Protein AF-A0A7S1J3H2-F1 (afdb_monomer)

Radius of gyration: 15.24 Å; Cα contacts (8 Å, |Δi|>4): 206; chains: 1; bounding box: 42×26×38 Å

Nearest PDB structures (foldseek):
  1tq5-assembly1_A  TM=9.315E-01  e=1.673E-03  Escherichia coli
  7te5-assembly1_A  TM=8.657E-01  e=9.675E-04  Yersinia pestis CO92
  2p17-assembly1_A  TM=8.648E-01  e=1.972E-03  Geobacillus kaustophilus HTA426
  6d0g-assembly1_A  TM=7.227E-01  e=4.738E-03  Acinetobacter baumannii
  2i45-assembly4_H  TM=7.580E-01  e=4.239E-02  Neisseria meningitidis

Solvent-accessible surface area (backbone atoms only — not comparable to full-atom values): 6317 Å² total; per-residue (Å²): 115,65,80,78,89,60,54,76,76,75,34,58,93,58,89,79,74,69,70,48,76,50,74,78,63,96,78,53,85,56,52,72,57,44,62,74,76,43,81,64,64,40,70,79,46,78,46,60,77,50,66,50,76,48,48,27,68,32,28,19,32,28,41,38,39,77,86,70,54,72,49,76,39,23,59,75,36,72,48,78,44,79,26,50,96,53,39,45,32,28,46,28,62,19,41,21,89,88,61,52,63,85,63,48,35,27,59

Structure (mmCIF, N/CA/C/O backbone):
data_AF-A0A7S1J3H2-F1
#
_entry.id   AF-A0A7S1J3H2-F1
#
loop_
_atom_site.group_PDB
_atom_site.id
_atom_site.type_symbol
_atom_site.label_atom_id
_atom_site.label_alt_id
_atom_site.label_comp_id
_atom_site.label_asym_id
_atom_site.label_entity_id
_atom_site.label_seq_id
_atom_site.pdbx_PDB_ins_code
_atom_site.Cartn_x
_atom_site.Cartn_y
_atom_site.Cartn_z
_atom_site.occupancy
_atom_site.B_iso_or_equiv
_atom_site.auth_seq_id
_atom_site.auth_comp_id
_atom_site.auth_asym_id
_atom_site.auth_atom_id
_atom_site.pdbx_PDB_model_num
ATOM 1 N N . VAL A 1 1 ? -8.151 9.127 -9.330 1.00 48.16 1 VAL A N 1
ATOM 2 C CA . VAL A 1 1 ? -9.232 8.432 -8.596 1.00 48.16 1 VAL A CA 1
ATOM 3 C C . VAL A 1 1 ? -10.449 8.416 -9.499 1.00 48.16 1 VAL A C 1
ATOM 5 O O . VAL A 1 1 ? -10.916 9.489 -9.860 1.00 48.16 1 VAL A O 1
ATOM 8 N N . ALA A 1 2 ? -10.877 7.242 -9.965 1.00 51.06 2 ALA A N 1
ATOM 9 C CA . ALA A 1 2 ? -12.158 7.123 -10.658 1.00 51.06 2 ALA A CA 1
ATOM 10 C C . ALA A 1 2 ? -13.277 7.234 -9.607 1.00 51.06 2 ALA A C 1
ATOM 12 O O . ALA A 1 2 ? -13.111 6.673 -8.522 1.00 51.06 2 ALA A O 1
ATOM 13 N N . PRO A 1 3 ? -14.368 7.973 -9.865 1.00 59.81 3 PRO A N 1
ATOM 14 C CA . PRO A 1 3 ? -15.479 8.031 -8.927 1.00 59.81 3 PRO A CA 1
ATOM 15 C C . PRO A 1 3 ? -16.083 6.633 -8.764 1.00 59.81 3 PRO A C 1
ATOM 17 O O . PRO A 1 3 ? -16.286 5.917 -9.746 1.00 59.81 3 PRO A O 1
ATOM 20 N N . MET A 1 4 ? -16.356 6.245 -7.519 1.00 65.81 4 MET A N 1
ATOM 21 C CA . MET A 1 4 ? -17.183 5.077 -7.246 1.00 65.81 4 MET A CA 1
ATOM 22 C C . MET A 1 4 ? -18.592 5.395 -7.757 1.00 65.81 4 MET A C 1
ATOM 24 O O . MET A 1 4 ? -19.184 6.389 -7.346 1.00 65.81 4 MET A O 1
ATOM 28 N N . MET A 1 5 ? -19.082 4.601 -8.710 1.00 78.56 5 MET A N 1
ATOM 29 C CA . MET A 1 5 ? -20.394 4.810 -9.344 1.00 78.56 5 MET A CA 1
ATOM 30 C C . MET A 1 5 ? -21.541 4.149 -8.561 1.00 78.56 5 MET A C 1
ATOM 32 O O . MET A 1 5 ? -22.692 4.295 -8.955 1.00 78.56 5 MET A O 1
ATOM 36 N N . LEU A 1 6 ? -21.211 3.415 -7.495 1.00 81.25 6 LEU A N 1
ATOM 37 C CA . LEU A 1 6 ? -22.148 2.773 -6.574 1.00 81.25 6 LEU A CA 1
ATOM 38 C C . LEU A 1 6 ? -22.484 3.727 -5.429 1.00 81.25 6 LEU A C 1
ATOM 40 O O . LEU A 1 6 ? -21.621 4.503 -4.999 1.00 81.25 6 LEU A O 1
ATOM 44 N N . ASP A 1 7 ? -23.711 3.651 -4.919 1.00 87.31 7 ASP A N 1
ATOM 45 C CA . ASP A 1 7 ? -24.046 4.324 -3.666 1.00 87.31 7 ASP A CA 1
ATOM 46 C C . ASP A 1 7 ? -23.482 3.575 -2.439 1.00 87.31 7 ASP A C 1
ATOM 48 O O . ASP A 1 7 ? -22.926 2.483 -2.545 1.00 87.31 7 ASP A O 1
ATOM 52 N N . ALA A 1 8 ? -23.587 4.177 -1.250 1.00 84.12 8 ALA A N 1
ATOM 53 C CA . ALA A 1 8 ? -22.998 3.615 -0.034 1.00 84.12 8 ALA A CA 1
ATOM 54 C C . ALA A 1 8 ? -23.640 2.292 0.426 1.00 84.12 8 ALA A C 1
ATOM 56 O O . ALA A 1 8 ? -22.980 1.520 1.114 1.00 84.12 8 ALA A O 1
ATOM 57 N N . GLN A 1 9 ? -24.910 2.039 0.094 1.00 89.56 9 GLN A N 1
ATOM 58 C CA . GLN A 1 9 ? -25.594 0.790 0.443 1.00 89.56 9 GLN A CA 1
ATOM 59 C C . GLN A 1 9 ? -25.264 -0.308 -0.567 1.00 89.56 9 GLN A C 1
ATOM 61 O O . GLN A 1 9 ? -25.085 -1.457 -0.180 1.00 89.56 9 GLN A O 1
ATOM 66 N N . GLU A 1 10 ? -25.143 0.048 -1.845 1.00 92.19 10 GLU A N 1
ATOM 67 C CA . GLU A 1 10 ? -24.718 -0.862 -2.909 1.00 92.19 10 GLU A CA 1
ATOM 68 C C . GLU A 1 10 ? -23.244 -1.252 -2.786 1.00 92.19 10 GLU A C 1
ATOM 70 O O . GLU A 1 10 ? -22.863 -2.370 -3.135 1.00 92.19 10 GLU A O 1
ATOM 75 N N . ALA A 1 11 ? -22.410 -0.325 -2.314 1.00 90.06 11 ALA A N 1
ATOM 76 C CA . ALA A 1 11 ? -20.990 -0.556 -2.129 1.00 90.06 11 ALA A CA 1
ATOM 77 C C . ALA A 1 11 ? -20.674 -1.328 -0.844 1.00 90.06 11 ALA A C 1
ATOM 79 O O . ALA A 1 11 ? -19.583 -1.878 -0.776 1.00 90.06 11 ALA A O 1
ATOM 80 N N . ASP A 1 12 ? -21.576 -1.405 0.146 1.00 93.19 12 ASP A N 1
ATOM 81 C CA . ASP A 1 12 ? -21.334 -2.113 1.412 1.00 93.19 12 ASP A CA 1
ATOM 82 C C . ASP A 1 12 ? -20.882 -3.567 1.155 1.00 93.19 12 ASP A C 1
ATOM 84 O O . ASP A 1 12 ? -21.550 -4.300 0.417 1.00 93.19 12 ASP A O 1
ATOM 88 N N . PRO A 1 13 ? -19.738 -4.015 1.716 1.00 94.00 13 PRO A N 1
ATOM 89 C CA . PRO A 1 13 ? -18.912 -3.391 2.766 1.00 94.00 13 PRO A CA 1
ATOM 90 C C . PRO A 1 13 ? -17.731 -2.518 2.284 1.00 94.00 13 PRO A C 1
ATOM 92 O O . PRO A 1 13 ? -16.883 -2.108 3.081 1.00 94.00 13 PRO A O 1
ATOM 95 N N . PHE A 1 14 ? -17.610 -2.253 0.987 1.00 93.06 14 PHE A N 1
ATOM 96 C CA . PHE A 1 14 ? -16.525 -1.484 0.381 1.00 93.06 14 PHE A CA 1
ATOM 97 C C . PHE A 1 14 ? -16.716 0.028 0.556 1.00 93.06 14 PHE A C 1
ATOM 99 O O . PHE A 1 14 ? -17.714 0.613 0.148 1.00 93.06 14 PHE A O 1
ATOM 106 N N . VAL A 1 15 ? -15.700 0.687 1.117 1.00 91.25 15 VAL A N 1
ATOM 107 C CA . VAL A 1 15 ? -15.734 2.135 1.405 1.00 91.25 15 VAL A CA 1
ATOM 108 C C . VAL A 1 15 ? -14.976 2.982 0.384 1.00 91.25 15 VAL A C 1
ATOM 110 O O . VAL A 1 15 ? -15.263 4.165 0.215 1.00 91.25 15 VAL A O 1
ATOM 113 N N . LEU A 1 16 ? -13.976 2.401 -0.280 1.00 90.75 16 LEU A N 1
ATOM 114 C CA . LEU A 1 16 ? -13.110 3.098 -1.222 1.00 90.75 16 LEU A CA 1
ATOM 115 C C . LEU A 1 16 ? -12.504 2.098 -2.205 1.00 90.75 16 LEU A C 1
ATOM 117 O O . LEU A 1 16 ? -11.994 1.057 -1.800 1.00 90.75 16 LEU A O 1
ATOM 121 N N . LEU A 1 17 ? -12.503 2.461 -3.487 1.00 91.19 17 LEU A 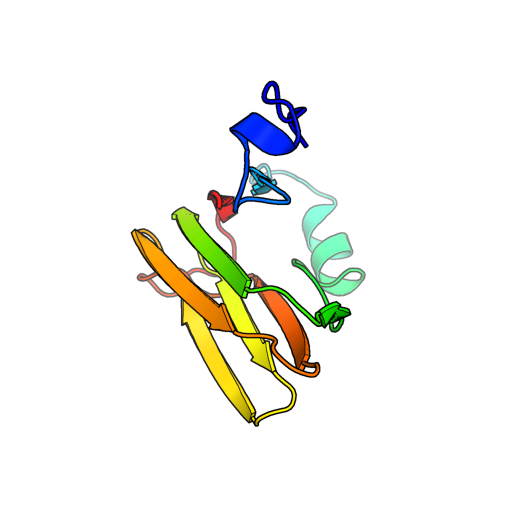N 1
ATOM 122 C CA . LEU A 1 17 ? -11.739 1.780 -4.523 1.00 91.19 17 LEU A CA 1
ATOM 123 C C . LEU A 1 17 ? -10.861 2.808 -5.229 1.00 91.19 17 LEU A C 1
ATOM 125 O O . LEU A 1 17 ? -11.348 3.818 -5.741 1.00 91.19 17 LEU A O 1
ATOM 129 N N . VAL A 1 18 ? -9.560 2.546 -5.258 1.00 91.06 18 VAL A N 1
ATOM 130 C CA . VAL A 1 18 ? -8.593 3.371 -5.977 1.00 91.06 18 VAL A CA 1
ATOM 131 C C . VAL A 1 18 ? -7.880 2.481 -6.971 1.00 91.06 18 VAL A C 1
ATOM 133 O O . VAL A 1 18 ? -7.349 1.446 -6.601 1.00 91.06 18 VAL A O 1
ATOM 136 N N . HIS A 1 19 ? -7.861 2.915 -8.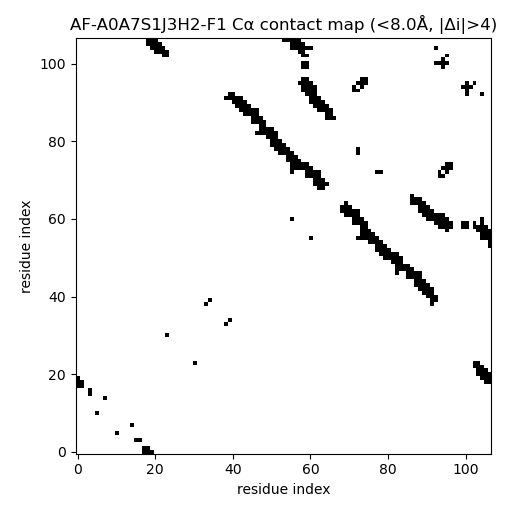227 1.00 90.56 19 HIS A N 1
ATOM 137 C CA . HIS A 1 19 ? -6.936 2.392 -9.215 1.00 90.56 19 HIS A CA 1
ATOM 138 C C . HIS A 1 19 ? -5.761 3.357 -9.330 1.00 90.56 19 HIS A C 1
ATOM 140 O O . HIS A 1 19 ? -5.970 4.545 -9.624 1.00 90.56 19 HIS A O 1
ATOM 146 N N . HIS A 1 20 ? -4.548 2.867 -9.098 1.00 89.19 20 HIS A N 1
ATOM 147 C CA . HIS A 1 20 ? -3.339 3.669 -9.179 1.00 89.19 20 HIS A CA 1
ATOM 148 C C . HIS A 1 20 ? -2.412 3.108 -10.251 1.00 89.19 20 HIS A C 1
ATOM 150 O O . HIS A 1 20 ? -2.036 1.941 -10.243 1.00 89.19 20 HIS A O 1
ATOM 156 N N . ARG A 1 21 ? -2.000 3.974 -11.174 1.00 89.38 21 ARG A N 1
ATOM 157 C CA . ARG A 1 21 ? -0.972 3.668 -12.162 1.00 89.38 21 ARG A CA 1
ATOM 158 C C . ARG A 1 21 ? 0.044 4.788 -12.146 1.00 89.38 21 ARG A C 1
ATOM 160 O O . ARG A 1 21 ? -0.285 5.917 -12.507 1.00 89.38 21 ARG A O 1
ATOM 167 N N . HIS A 1 22 ? 1.267 4.454 -11.778 1.00 85.19 22 HIS A N 1
ATOM 168 C CA . HIS A 1 22 ? 2.399 5.337 -11.931 1.00 85.19 22 HIS A CA 1
ATOM 169 C C . HIS A 1 22 ? 3.319 4.805 -13.018 1.00 85.19 22 HIS A C 1
ATOM 171 O O . HIS A 1 22 ? 3.740 3.650 -13.003 1.00 85.19 22 HIS A O 1
ATOM 177 N N . ARG A 1 23 ? 3.596 5.665 -13.991 1.00 81.56 23 ARG A N 1
ATOM 178 C CA . ARG A 1 23 ? 4.442 5.373 -15.139 1.00 81.56 23 ARG A CA 1
ATOM 179 C C . ARG A 1 23 ? 5.343 6.566 -15.368 1.00 81.56 23 ARG A C 1
ATOM 181 O O . ARG A 1 23 ? 4.858 7.691 -15.429 1.00 81.56 23 ARG A O 1
ATOM 188 N N . PHE A 1 24 ? 6.620 6.285 -15.551 1.00 72.19 24 PHE A N 1
ATOM 189 C CA . PHE A 1 24 ? 7.578 7.264 -16.023 1.00 72.19 24 PHE A CA 1
ATOM 190 C C . PHE A 1 24 ? 7.975 6.943 -17.455 1.00 72.19 24 PHE A C 1
ATOM 192 O O . PHE A 1 24 ? 8.146 5.777 -17.821 1.00 72.19 24 PHE A O 1
ATOM 199 N N . ASP A 1 25 ? 8.182 7.982 -18.253 1.00 77.06 25 ASP A N 1
ATOM 200 C CA . ASP A 1 25 ? 8.843 7.817 -19.536 1.00 77.06 25 ASP A CA 1
ATOM 201 C C . ASP A 1 25 ? 10.344 7.631 -19.310 1.00 77.06 25 ASP A C 1
ATOM 203 O O . ASP A 1 25 ? 10.961 8.289 -18.473 1.00 77.06 25 ASP A O 1
ATOM 207 N N . PHE A 1 26 ? 10.956 6.724 -20.068 1.00 72.88 26 PHE A N 1
ATOM 208 C CA . PHE A 1 26 ? 12.373 6.394 -19.896 1.00 72.88 26 PHE A CA 1
ATOM 209 C C . PHE A 1 26 ? 13.322 7.569 -20.195 1.00 72.88 26 PHE A C 1
ATOM 211 O O . PHE A 1 26 ? 14.477 7.541 -19.781 1.00 72.88 26 PHE A O 1
ATOM 218 N N . TRP A 1 27 ? 12.827 8.594 -20.898 1.00 79.62 27 TRP A N 1
ATOM 219 C CA . TRP A 1 27 ? 13.543 9.832 -21.205 1.00 79.62 27 TRP A CA 1
ATOM 220 C C . TRP A 1 27 ? 13.203 10.994 -20.272 1.00 79.62 27 TRP A C 1
ATOM 222 O O . TRP A 1 27 ? 13.671 12.097 -20.540 1.00 79.62 27 TRP A O 1
ATOM 232 N N . ASP A 1 28 ? 12.394 10.800 -19.226 1.00 84.38 28 ASP A N 1
ATOM 233 C CA . ASP A 1 28 ? 12.030 11.888 -18.315 1.00 84.38 28 ASP A CA 1
ATOM 234 C C . ASP A 1 28 ? 13.299 12.472 -17.655 1.00 84.38 28 ASP A C 1
ATOM 236 O O . ASP A 1 28 ? 13.899 11.828 -16.785 1.00 84.38 28 ASP A O 1
ATOM 240 N N . PRO A 1 29 ? 13.732 13.689 -18.050 1.00 85.19 29 PRO A N 1
ATOM 241 C CA . PRO A 1 29 ? 15.007 14.238 -17.606 1.00 85.19 29 PRO A CA 1
ATOM 242 C C . PRO A 1 29 ? 14.947 14.733 -16.156 1.00 85.19 29 PRO A C 1
ATOM 244 O O . PRO A 1 29 ? 15.982 15.038 -15.564 1.00 85.19 29 PRO A O 1
ATOM 247 N N . ILE A 1 30 ? 13.747 14.829 -15.579 1.00 84.12 30 ILE A N 1
ATOM 248 C CA . ILE A 1 30 ? 13.499 15.364 -14.242 1.00 84.12 30 ILE A CA 1
ATOM 249 C C . ILE A 1 30 ? 13.299 14.228 -13.224 1.00 84.12 30 ILE A C 1
ATOM 251 O O . ILE A 1 30 ? 13.539 14.421 -12.028 1.00 84.12 30 ILE A O 1
ATOM 255 N N . ARG A 1 31 ? 12.965 13.013 -13.677 1.00 79.94 31 ARG A N 1
ATOM 256 C CA . ARG A 1 31 ? 12.799 11.826 -12.822 1.00 79.94 31 ARG A CA 1
ATOM 257 C C . ARG A 1 31 ? 13.959 11.583 -11.842 1.00 79.94 31 ARG A C 1
ATOM 259 O O . ARG A 1 31 ? 13.667 11.363 -10.666 1.00 79.94 31 ARG A O 1
ATOM 266 N N . PRO A 1 32 ? 15.254 11.664 -12.224 1.00 82.50 32 PRO A N 1
ATOM 267 C CA . PRO A 1 32 ? 16.346 11.443 -11.270 1.00 82.50 32 PRO A CA 1
ATOM 268 C C . PRO A 1 32 ? 16.337 12.439 -10.105 1.00 82.50 32 PRO A C 1
ATOM 270 O O . PRO A 1 32 ? 16.685 12.082 -8.984 1.00 82.50 32 PRO A O 1
ATOM 273 N N . ILE A 1 33 ? 15.910 13.679 -10.358 1.00 84.56 33 ILE A N 1
ATOM 274 C CA . ILE A 1 33 ? 15.805 14.727 -9.339 1.00 84.56 33 ILE A CA 1
ATOM 275 C C . ILE A 1 33 ? 14.645 14.409 -8.390 1.00 84.56 33 ILE A C 1
ATOM 277 O O . ILE A 1 33 ? 14.813 14.450 -7.171 1.00 84.56 33 ILE A O 1
ATOM 281 N N . PHE A 1 34 ? 13.482 14.046 -8.936 1.00 79.62 34 PHE A N 1
ATOM 282 C CA . PHE A 1 34 ? 12.308 13.701 -8.133 1.00 79.62 34 PHE A CA 1
ATOM 283 C C . PHE A 1 34 ? 12.542 12.465 -7.275 1.00 79.62 34 PHE A C 1
ATOM 285 O O . PHE A 1 34 ? 12.202 12.500 -6.100 1.00 79.62 34 PHE A O 1
ATOM 292 N N . ARG A 1 35 ? 13.212 11.435 -7.801 1.00 76.75 35 ARG A N 1
ATOM 293 C CA . ARG A 1 35 ? 13.544 10.218 -7.048 1.00 76.75 35 ARG A CA 1
ATOM 294 C C . ARG A 1 35 ? 14.371 10.497 -5.787 1.00 76.75 35 ARG A C 1
ATOM 296 O O . ARG A 1 35 ? 14.268 9.770 -4.804 1.00 76.75 35 ARG A O 1
ATOM 303 N N . VAL A 1 36 ? 15.206 11.537 -5.814 1.00 78.00 36 VAL A N 1
ATOM 304 C CA . VAL A 1 36 ? 16.030 11.940 -4.664 1.00 78.00 36 VAL A CA 1
ATOM 305 C C . VAL A 1 36 ? 15.253 12.835 -3.698 1.00 78.00 36 VAL A C 1
ATOM 307 O O . VAL A 1 36 ? 15.437 12.732 -2.487 1.00 78.00 36 VAL A O 1
ATOM 310 N N . LEU A 1 37 ? 14.403 13.725 -4.214 1.00 84.00 37 LEU A N 1
ATOM 311 C CA . LEU A 1 37 ? 13.718 14.742 -3.408 1.00 84.00 37 LEU A CA 1
ATOM 312 C C . LEU A 1 37 ? 12.378 14.278 -2.829 1.00 84.00 37 LEU A C 1
ATOM 314 O O . LEU A 1 37 ? 11.961 14.776 -1.784 1.00 84.00 37 LEU A O 1
ATOM 318 N N . LEU A 1 38 ? 11.688 13.367 -3.510 1.00 81.69 38 LEU A N 1
ATOM 319 C CA . LEU A 1 38 ? 10.339 12.924 -3.186 1.00 81.69 38 LEU A CA 1
ATOM 320 C C . LEU A 1 38 ? 10.304 11.389 -3.163 1.00 81.69 38 LEU A C 1
ATOM 322 O O . LEU A 1 38 ? 10.547 10.758 -4.191 1.00 81.69 38 LEU A O 1
ATOM 326 N N . PRO A 1 39 ? 10.008 10.770 -2.006 1.00 79.12 39 PRO A N 1
ATOM 327 C CA . PRO A 1 39 ? 9.910 9.321 -1.909 1.00 79.12 39 PRO A CA 1
ATOM 328 C C . PRO A 1 39 ? 8.818 8.783 -2.842 1.00 79.12 39 PRO A C 1
ATOM 330 O O . PRO A 1 39 ? 7.677 9.242 -2.795 1.00 79.12 39 PRO A O 1
ATOM 333 N N . GLU A 1 40 ? 9.150 7.787 -3.660 1.00 85.25 40 GLU A N 1
ATOM 334 C CA . GLU A 1 40 ? 8.194 7.149 -4.568 1.00 85.25 40 GLU A CA 1
ATOM 335 C C . GLU A 1 40 ? 7.298 6.163 -3.798 1.00 85.25 40 GLU A C 1
ATOM 337 O O . GLU A 1 40 ? 7.755 5.140 -3.281 1.00 85.25 40 GLU A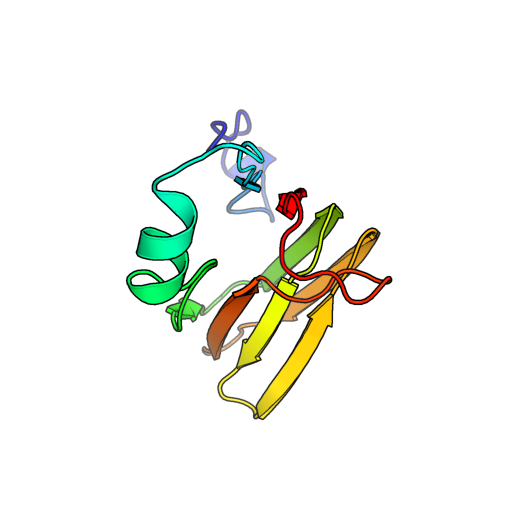 O 1
ATOM 342 N N . GLY A 1 41 ? 6.008 6.496 -3.694 1.00 89.75 41 GLY A N 1
ATOM 343 C CA . GLY A 1 41 ? 4.990 5.691 -3.018 1.00 89.75 41 GLY A CA 1
ATOM 344 C C . GLY A 1 41 ? 4.160 6.491 -2.024 1.00 89.75 41 GLY A C 1
ATOM 345 O O . GLY A 1 41 ? 3.905 7.678 -2.219 1.00 89.75 41 GLY A O 1
ATOM 346 N N . PHE A 1 42 ? 3.728 5.817 -0.964 1.00 93.12 42 PHE A N 1
ATOM 347 C CA . PHE A 1 42 ? 2.896 6.350 0.107 1.00 93.12 42 PHE A CA 1
ATOM 348 C C . PHE A 1 42 ? 3.688 6.273 1.414 1.00 93.12 42 PHE A C 1
ATOM 350 O O . PHE A 1 42 ? 3.674 5.223 2.065 1.00 93.12 42 PHE A O 1
ATOM 357 N N . PRO A 1 43 ? 4.389 7.361 1.797 1.00 94.50 43 PRO A N 1
ATOM 358 C CA . PRO A 1 43 ? 5.122 7.438 3.058 1.00 94.50 43 PRO A CA 1
ATOM 359 C C . PRO A 1 43 ? 4.226 7.164 4.270 1.00 94.50 43 PRO A C 1
ATOM 361 O O . PRO A 1 43 ? 3.002 7.115 4.149 1.00 94.50 43 PRO A O 1
ATOM 364 N N . ALA A 1 44 ? 4.837 7.021 5.446 1.00 96.75 44 ALA A N 1
ATOM 365 C CA . ALA A 1 44 ? 4.148 6.659 6.685 1.00 96.75 44 ALA A CA 1
ATOM 366 C C . ALA A 1 44 ? 2.826 7.429 6.913 1.00 96.75 44 ALA A C 1
ATOM 368 O O . ALA A 1 44 ? 2.824 8.652 7.063 1.00 96.75 44 ALA A O 1
ATOM 369 N N . HIS A 1 45 ? 1.707 6.703 6.974 1.00 97.81 45 HIS A N 1
ATOM 370 C CA . HIS A 1 45 ? 0.359 7.230 7.190 1.00 97.81 45 HIS A CA 1
ATOM 371 C C . HIS A 1 45 ? -0.505 6.258 8.020 1.00 97.81 45 HIS A C 1
ATOM 373 O O . HIS A 1 45 ? -0.222 5.059 8.062 1.00 97.81 45 HIS A O 1
ATOM 379 N N . PRO A 1 46 ? -1.525 6.751 8.750 1.00 98.00 46 PRO A N 1
ATOM 380 C CA . PRO A 1 46 ? -2.335 5.909 9.623 1.00 98.00 46 PRO A CA 1
ATOM 381 C C . PRO A 1 46 ? -3.594 5.352 8.940 1.00 98.00 46 PRO A C 1
ATOM 383 O O . PRO A 1 46 ? -4.255 6.039 8.159 1.00 98.00 46 PRO A O 1
ATOM 386 N N . HIS A 1 47 ? -4.009 4.156 9.356 1.00 98.06 47 HIS A N 1
ATOM 387 C CA . HIS A 1 47 ? -5.345 3.599 9.112 1.00 98.06 47 HIS A CA 1
ATOM 388 C C . HIS A 1 47 ? -5.962 3.067 10.409 1.00 98.06 47 HIS A C 1
ATOM 390 O O . HIS A 1 47 ? -5.248 2.673 11.331 1.00 98.06 47 HIS A O 1
ATOM 396 N N . ARG A 1 48 ? -7.298 3.065 10.498 1.00 98.06 48 ARG A N 1
ATOM 397 C CA . ARG A 1 48 ? -8.077 2.562 11.644 1.00 98.06 48 ARG A CA 1
ATOM 398 C C . ARG A 1 48 ? -9.503 2.245 11.194 1.00 98.06 48 ARG A C 1
ATOM 400 O O . ARG A 1 48 ? -10.104 3.047 10.491 1.00 98.06 48 ARG A O 1
ATOM 407 N N . GLY A 1 49 ? -10.066 1.145 11.692 1.00 97.81 49 GLY A N 1
ATOM 408 C CA . GLY A 1 49 ? -11.495 0.835 11.563 1.00 97.81 49 GLY A CA 1
ATOM 409 C C . GLY A 1 49 ? -11.917 0.159 10.257 1.00 97.81 49 GLY A C 1
ATOM 410 O O . GLY A 1 49 ? -13.100 -0.106 10.095 1.00 97.81 49 GLY A O 1
ATOM 411 N N . PHE A 1 50 ? -10.979 -0.141 9.360 1.00 97.00 50 PHE A N 1
ATOM 412 C CA . PHE A 1 50 ? -11.228 -0.866 8.114 1.00 97.00 50 PHE A CA 1
ATOM 413 C C . PHE A 1 50 ? -10.017 -1.726 7.732 1.00 97.00 50 PHE A C 1
ATOM 415 O O . PHE A 1 50 ? -9.001 -1.749 8.437 1.00 97.00 50 PHE A O 1
ATOM 422 N N . GLU A 1 51 ? -10.144 -2.439 6.619 1.00 98.25 51 GLU A N 1
ATOM 423 C CA . GLU A 1 51 ? -9.091 -3.259 6.029 1.00 98.25 51 GLU A CA 1
ATOM 424 C C . GLU A 1 51 ? -8.715 -2.712 4.654 1.00 98.25 51 GLU A C 1
ATOM 426 O O . GLU A 1 51 ? -9.568 -2.192 3.933 1.00 98.25 51 GLU A O 1
ATOM 431 N N . THR A 1 52 ? -7.441 -2.822 4.289 1.00 97.06 52 THR A N 1
ATOM 432 C CA . THR A 1 52 ? -6.968 -2.486 2.944 1.00 97.06 52 THR A CA 1
ATOM 433 C C . THR A 1 52 ? -6.645 -3.762 2.189 1.00 97.06 52 THR A C 1
ATOM 435 O O . THR A 1 52 ? -5.907 -4.612 2.695 1.00 97.06 52 THR A O 1
ATOM 438 N N . VAL A 1 53 ? -7.166 -3.872 0.968 1.00 97.31 53 VAL A N 1
ATOM 439 C CA . VAL A 1 53 ? -6.808 -4.931 0.025 1.00 97.31 53 VAL A CA 1
ATOM 440 C C . VAL A 1 53 ? -6.089 -4.288 -1.154 1.00 97.31 53 VAL A C 1
ATOM 442 O O . VAL A 1 53 ? -6.697 -3.526 -1.902 1.00 97.31 53 VAL A O 1
ATOM 445 N N . THR A 1 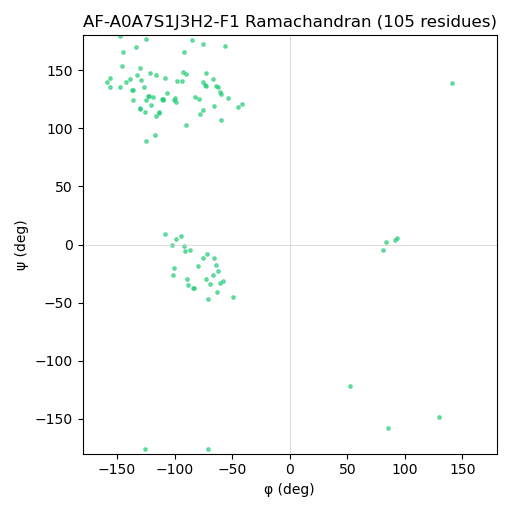54 ? -4.801 -4.585 -1.302 1.00 96.56 54 THR A N 1
ATOM 446 C CA . THR A 1 54 ? -3.948 -4.062 -2.378 1.00 96.56 54 THR A CA 1
ATOM 447 C C . THR A 1 54 ? -3.592 -5.205 -3.316 1.00 96.56 54 THR A C 1
ATOM 449 O O . THR A 1 54 ? -3.073 -6.224 -2.862 1.00 96.56 54 THR A O 1
ATOM 452 N N . MET A 1 55 ? -3.864 -5.048 -4.611 1.00 96.25 55 MET A N 1
ATOM 453 C CA . MET A 1 55 ? -3.555 -6.048 -5.636 1.00 96.25 55 MET A CA 1
ATOM 454 C C . MET A 1 55 ? -2.535 -5.468 -6.608 1.00 96.25 55 MET A C 1
ATOM 456 O O . MET A 1 55 ? -2.870 -4.583 -7.386 1.00 96.25 55 MET A O 1
ATOM 460 N N . THR A 1 56 ? -1.299 -5.958 -6.600 1.00 95.56 56 THR A N 1
ATOM 461 C CA . THR A 1 56 ? -0.279 -5.446 -7.523 1.00 95.56 56 THR A CA 1
ATOM 462 C C . THR A 1 56 ? -0.546 -5.993 -8.920 1.00 95.56 56 THR A C 1
ATOM 464 O O . THR A 1 56 ? -0.477 -7.195 -9.142 1.00 95.56 56 THR A O 1
ATOM 467 N N . LEU A 1 57 ? -0.858 -5.137 -9.889 1.00 94.75 57 LEU A N 1
ATOM 468 C CA . LEU A 1 57 ? -1.080 -5.538 -11.282 1.00 94.75 57 LEU A CA 1
ATOM 469 C C . LEU A 1 57 ? 0.219 -5.551 -12.093 1.00 94.75 57 LEU A C 1
ATOM 471 O O . LEU A 1 57 ? 0.362 -6.375 -12.994 1.00 94.75 57 LEU A O 1
ATOM 475 N N . LYS A 1 58 ? 1.137 -4.625 -11.795 1.00 93.56 58 LYS A N 1
ATOM 476 C CA . LYS A 1 58 ? 2.449 -4.502 -12.440 1.00 93.56 58 LYS A CA 1
ATOM 477 C C . LYS A 1 58 ? 3.438 -3.783 -11.519 1.00 93.56 58 LYS A C 1
ATOM 479 O O . LYS A 1 58 ? 3.052 -2.815 -10.863 1.00 93.56 58 LYS A O 1
ATOM 484 N N . GLY A 1 59 ? 4.700 -4.193 -11.533 1.00 92.56 59 GLY A N 1
ATOM 485 C CA . GLY A 1 59 ? 5.782 -3.591 -10.761 1.00 92.56 59 GLY A CA 1
ATOM 486 C C . GLY A 1 59 ? 5.884 -4.150 -9.342 1.00 92.56 59 GLY A C 1
ATOM 487 O O . GLY A 1 59 ? 5.437 -5.257 -9.049 1.00 92.56 59 GLY A O 1
ATOM 488 N N . GLY A 1 60 ? 6.504 -3.375 -8.452 1.00 93.81 60 GLY A N 1
ATOM 489 C CA . GLY A 1 60 ? 6.768 -3.785 -7.077 1.00 93.81 60 GLY A CA 1
ATOM 490 C C . GLY A 1 60 ? 6.306 -2.765 -6.045 1.00 93.81 60 GLY A C 1
ATOM 491 O O . GLY A 1 60 ? 6.468 -1.555 -6.216 1.00 93.81 60 GLY A O 1
ATOM 492 N N . LEU A 1 61 ? 5.779 -3.261 -4.929 1.00 95.06 61 LEU A N 1
ATOM 493 C CA . LEU A 1 61 ? 5.459 -2.489 -3.732 1.00 95.06 61 LEU A CA 1
ATOM 494 C C . LEU A 1 61 ? 6.218 -3.054 -2.534 1.00 95.06 61 LEU A C 1
ATOM 496 O O . LEU A 1 61 ? 6.435 -4.256 -2.426 1.00 95.06 61 LEU A O 1
ATOM 500 N N . ARG A 1 62 ? 6.582 -2.177 -1.603 1.00 95.56 62 ARG A N 1
ATOM 501 C CA . ARG A 1 62 ? 7.213 -2.515 -0.331 1.00 95.56 62 ARG A CA 1
ATOM 502 C C . ARG A 1 62 ? 6.410 -1.917 0.810 1.00 95.56 62 ARG A C 1
ATOM 504 O O . ARG A 1 62 ? 6.382 -0.699 0.986 1.00 95.56 62 ARG A O 1
ATOM 511 N N . HIS A 1 63 ? 5.820 -2.784 1.619 1.00 97.44 63 HIS A N 1
ATOM 512 C CA . HIS A 1 63 ? 5.104 -2.418 2.834 1.00 97.44 63 HIS A CA 1
ATOM 513 C C . HIS A 1 63 ? 6.003 -2.475 4.059 1.00 97.44 63 HIS A C 1
ATOM 515 O O . HIS A 1 63 ? 6.798 -3.410 4.211 1.00 97.44 63 HIS A O 1
ATOM 521 N N . ARG A 1 64 ? 5.841 -1.504 4.961 1.00 97.94 64 ARG A N 1
ATOM 522 C CA . ARG A 1 64 ? 6.343 -1.577 6.338 1.00 97.94 64 ARG A CA 1
ATOM 523 C C . ARG A 1 64 ? 5.312 -1.015 7.304 1.00 97.94 64 ARG A C 1
ATOM 525 O O . ARG A 1 64 ? 4.689 -0.003 7.000 1.00 97.94 64 ARG A O 1
ATOM 532 N N . ASP A 1 65 ? 5.177 -1.614 8.484 1.00 98.19 65 ASP A N 1
ATOM 533 C CA . ASP A 1 65 ? 4.239 -1.128 9.501 1.00 98.19 65 ASP A CA 1
ATOM 534 C C . ASP A 1 65 ? 4.811 -1.040 10.921 1.00 98.19 65 ASP A C 1
ATOM 536 O O . ASP A 1 65 ? 5.907 -1.512 11.236 1.00 98.19 65 ASP A O 1
ATOM 540 N N . SER A 1 66 ? 4.029 -0.406 11.795 1.00 97.88 66 SER A N 1
ATOM 541 C CA . SER A 1 66 ? 4.317 -0.209 13.215 1.00 97.88 66 SER A CA 1
ATOM 542 C C . SER A 1 66 ? 4.359 -1.493 14.047 1.00 97.88 66 SER A C 1
ATOM 544 O O . SER A 1 66 ? 4.789 -1.438 15.196 1.00 97.88 66 SER A O 1
ATOM 546 N N . PHE A 1 67 ? 3.920 -2.633 13.507 1.00 96.94 67 PHE A N 1
ATOM 547 C CA . PHE 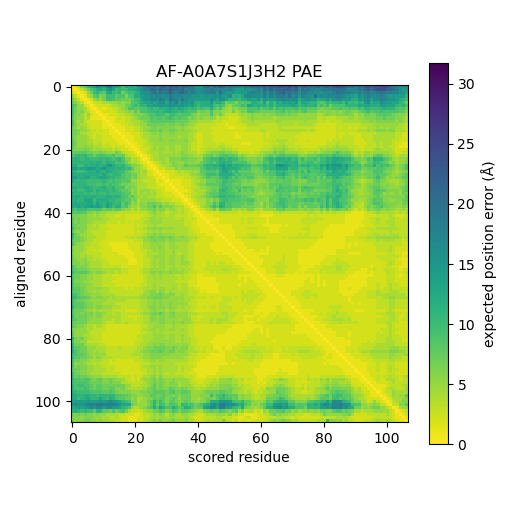A 1 67 ? 4.046 -3.940 14.158 1.00 96.94 67 PHE A CA 1
ATOM 548 C C . PHE A 1 67 ? 5.341 -4.660 13.761 1.00 96.94 67 PHE A C 1
ATOM 550 O O . PHE A 1 67 ? 5.641 -5.730 14.287 1.00 96.94 67 PHE A O 1
ATOM 557 N N . GLY A 1 68 ? 6.141 -4.046 12.883 1.00 96.69 68 GLY A N 1
ATOM 558 C CA . GLY A 1 68 ? 7.426 -4.563 12.434 1.00 96.69 68 GLY A CA 1
ATOM 559 C C . GLY A 1 68 ? 7.340 -5.421 11.176 1.00 96.69 68 GLY A C 1
ATOM 560 O O . GLY A 1 68 ? 8.375 -5.934 10.743 1.00 96.69 68 GLY A O 1
ATOM 561 N N . THR A 1 69 ? 6.161 -5.559 10.562 1.00 96.75 69 THR A N 1
ATOM 562 C CA . THR A 1 69 ? 6.024 -6.268 9.287 1.00 96.75 69 THR A CA 1
ATOM 563 C C . THR A 1 69 ? 6.795 -5.514 8.217 1.00 96.75 69 THR A C 1
ATOM 565 O O . THR A 1 69 ? 6.721 -4.287 8.126 1.00 96.75 69 THR A O 1
ATOM 568 N N . LYS A 1 70 ? 7.528 -6.251 7.386 1.00 97.00 70 LYS A N 1
ATOM 569 C CA . LYS A 1 70 ? 8.146 -5.743 6.163 1.00 97.00 70 LYS A CA 1
ATOM 570 C C . LYS A 1 70 ? 7.914 -6.769 5.075 1.00 97.00 70 LYS A C 1
ATOM 572 O O . LYS A 1 70 ? 8.275 -7.926 5.270 1.00 97.00 70 LYS A O 1
ATOM 577 N N . GLN A 1 7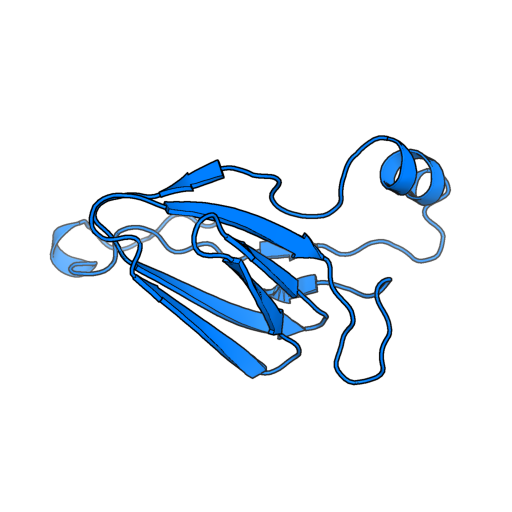1 ? 7.317 -6.358 3.970 1.00 95.44 71 GLN A N 1
ATOM 578 C CA . GLN A 1 71 ? 6.948 -7.286 2.913 1.00 95.44 71 GLN A CA 1
ATOM 579 C C . GLN A 1 71 ? 7.044 -6.608 1.554 1.00 95.44 71 GLN A C 1
ATOM 581 O O . GLN A 1 71 ? 6.584 -5.480 1.388 1.00 95.44 71 GLN A O 1
ATOM 586 N N . ASP A 1 72 ? 7.624 -7.328 0.600 1.00 95.56 72 ASP A N 1
ATOM 587 C CA . ASP A 1 72 ? 7.613 -6.952 -0.807 1.00 95.56 72 ASP A CA 1
ATOM 588 C C . ASP A 1 72 ? 6.499 -7.716 -1.526 1.00 95.56 72 ASP A C 1
ATOM 590 O O . ASP A 1 72 ? 6.264 -8.895 -1.237 1.00 95.56 72 ASP A O 1
ATOM 594 N N . TYR A 1 73 ? 5.820 -7.025 -2.435 1.00 94.06 73 TYR A N 1
ATOM 595 C CA . TYR A 1 73 ? 4.753 -7.537 -3.288 1.00 94.06 73 TYR A CA 1
ATOM 596 C C . TYR A 1 73 ? 5.095 -7.214 -4.735 1.00 94.06 73 TYR A C 1
ATOM 598 O O . TYR A 1 73 ? 5.459 -6.079 -5.039 1.00 94.06 73 TYR A O 1
ATOM 606 N N . ALA A 1 74 ? 4.918 -8.175 -5.625 1.00 94.56 74 ALA A N 1
ATOM 607 C CA . ALA A 1 74 ? 5.109 -8.013 -7.057 1.00 94.56 74 ALA A CA 1
ATOM 608 C C . ALA A 1 74 ? 3.847 -8.435 -7.829 1.00 94.56 74 ALA A C 1
ATOM 610 O O . ALA A 1 74 ? 2.822 -8.759 -7.235 1.00 94.56 74 ALA A O 1
ATOM 611 N N . ASP A 1 75 ? 3.905 -8.418 -9.159 1.00 94.56 75 ASP A N 1
ATOM 612 C CA . ASP A 1 75 ? 2.790 -8.707 -10.070 1.00 94.56 75 ASP A CA 1
ATOM 613 C C . ASP A 1 75 ? 1.904 -9.893 -9.637 1.00 94.56 75 ASP A C 1
ATOM 615 O O . ASP A 1 75 ? 2.343 -11.034 -9.540 1.00 94.56 75 ASP A O 1
ATOM 619 N N . GLY A 1 76 ? 0.615 -9.668 -9.425 1.00 94.56 76 GLY A N 1
ATOM 620 C CA . GLY A 1 76 ? -0.358 -10.678 -9.010 1.00 94.56 76 GLY A CA 1
ATOM 621 C C . GLY A 1 76 ? -0.372 -11.001 -7.513 1.00 94.56 76 GLY A C 1
ATOM 622 O O . GLY A 1 76 ? -1.238 -11.765 -7.088 1.00 94.56 76 GLY A O 1
ATOM 623 N N . ASP A 1 77 ? 0.533 -10.437 -6.709 1.00 97.06 77 ASP A N 1
ATOM 624 C CA . ASP A 1 77 ? 0.461 -10.566 -5.254 1.00 97.06 77 ASP A CA 1
ATOM 625 C C . ASP A 1 77 ? -0.687 -9.712 -4.693 1.00 97.06 77 ASP A C 1
ATOM 627 O O . ASP A 1 77 ? -1.013 -8.633 -5.200 1.00 97.06 77 ASP A O 1
ATOM 631 N N . VAL A 1 78 ? -1.286 -10.201 -3.605 1.00 97.19 78 VAL A N 1
ATOM 632 C CA . VAL A 1 78 ? -2.361 -9.518 -2.880 1.00 97.19 78 VAL A CA 1
ATOM 633 C C . VAL A 1 78 ? -1.947 -9.328 -1.430 1.00 97.19 78 VAL A C 1
ATOM 635 O O . VAL A 1 78 ? -1.590 -10.285 -0.742 1.00 97.19 78 VAL A O 1
ATOM 638 N N . GLN A 1 79 ? -2.046 -8.094 -0.949 1.00 97.25 79 GLN A N 1
ATOM 639 C CA . GLN A 1 79 ? -1.957 -7.773 0.467 1.00 97.25 79 GLN A CA 1
ATOM 640 C C . GLN A 1 79 ? -3.367 -7.561 1.011 1.00 97.25 79 GLN A C 1
ATOM 642 O O . GLN A 1 79 ? -4.089 -6.696 0.526 1.00 97.25 79 GLN A O 1
ATOM 647 N N . TRP A 1 80 ? -3.725 -8.301 2.057 1.00 97.56 80 TRP A N 1
ATOM 648 C CA . TRP A 1 80 ? -4.904 -8.027 2.873 1.00 97.56 80 TRP A CA 1
ATOM 649 C C . TRP A 1 80 ? -4.435 -7.619 4.266 1.00 97.56 80 TRP A C 1
ATOM 651 O O . TRP A 1 80 ? -3.823 -8.415 4.978 1.00 97.56 80 TRP A O 1
ATOM 661 N N . LEU A 1 81 ? -4.683 -6.366 4.642 1.00 97.31 81 LEU A N 1
ATOM 662 C CA . LEU A 1 81 ? -4.199 -5.782 5.889 1.00 97.31 81 LEU A CA 1
ATOM 663 C C . LEU A 1 81 ? -5.368 -5.320 6.756 1.00 97.31 81 LEU A C 1
ATOM 665 O O . LEU A 1 81 ? -6.141 -4.443 6.374 1.00 97.31 81 LEU A O 1
ATOM 669 N N . THR A 1 82 ? -5.460 -5.881 7.960 1.00 97.75 82 THR A N 1
ATOM 670 C CA . THR A 1 82 ? -6.451 -5.497 8.970 1.00 97.75 82 THR A CA 1
ATOM 671 C C . THR A 1 82 ? -5.891 -4.387 9.859 1.00 97.75 82 THR A C 1
ATOM 673 O O . THR A 1 82 ? -5.106 -4.650 10.771 1.00 97.75 82 THR A O 1
ATOM 676 N N . ALA A 1 83 ? -6.310 -3.133 9.648 1.00 97.62 83 ALA A N 1
ATOM 677 C CA . ALA A 1 83 ? -5.824 -2.019 10.470 1.00 97.62 83 ALA A CA 1
ATOM 678 C C . ALA A 1 83 ? -6.414 -2.041 11.892 1.00 97.62 83 ALA A C 1
ATOM 680 O O . ALA A 1 83 ? -5.793 -1.571 12.848 1.00 97.62 83 ALA A O 1
ATOM 681 N N . GLY A 1 84 ? -7.632 -2.574 12.047 1.00 96.62 84 GLY A N 1
ATOM 682 C CA . GLY A 1 84 ? -8.288 -2.763 13.340 1.00 96.62 84 GLY A CA 1
ATOM 683 C C . GLY A 1 84 ? -8.319 -1.485 14.188 1.00 96.62 84 GLY A C 1
ATOM 684 O O . GLY A 1 84 ? -8.834 -0.446 13.769 1.00 96.62 84 GLY A O 1
ATOM 685 N N . ARG A 1 85 ? -7.744 -1.548 15.398 1.00 97.19 85 ARG A N 1
ATOM 686 C CA . ARG A 1 85 ? -7.680 -0.409 16.337 1.00 97.19 85 ARG A CA 1
ATOM 687 C C . ARG A 1 85 ? -6.712 0.696 15.915 1.00 97.19 85 ARG A C 1
ATOM 689 O O . ARG A 1 85 ? -6.717 1.756 16.546 1.00 97.19 85 ARG A O 1
ATOM 696 N N . GLY A 1 86 ? -5.907 0.485 14.884 1.00 97.38 86 GLY A N 1
ATOM 697 C CA . GLY A 1 86 ? -4.975 1.471 14.364 1.00 97.38 86 GLY A CA 1
ATOM 698 C C . GLY A 1 86 ? -3.654 0.841 13.945 1.00 97.38 86 GLY A C 1
ATOM 699 O O . GLY A 1 86 ? -3.106 0.014 14.671 1.00 97.38 86 GLY A O 1
ATOM 700 N N . MET A 1 87 ? -3.130 1.296 12.813 1.00 97.44 87 MET A N 1
ATOM 701 C CA . MET A 1 87 ? -1.805 0.954 12.313 1.00 97.44 87 MET A CA 1
ATOM 702 C C . MET A 1 87 ? -1.184 2.186 11.6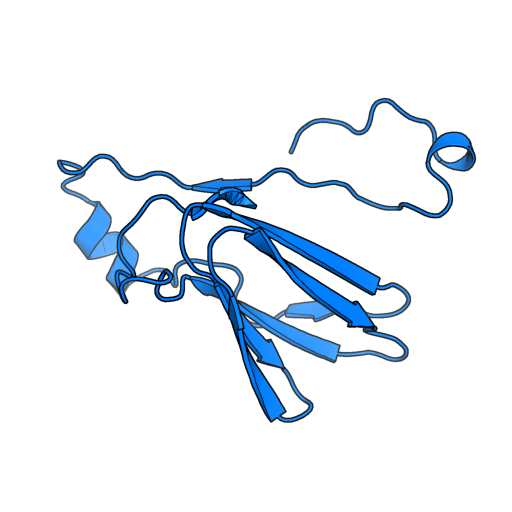56 1.00 97.44 87 MET A C 1
ATOM 704 O O . MET A 1 87 ? -1.884 2.928 10.968 1.00 97.44 87 MET A O 1
ATOM 708 N N . LEU A 1 88 ? 0.114 2.401 11.872 1.00 98.31 88 LEU A N 1
ATOM 709 C CA . LEU A 1 88 ? 0.916 3.300 11.046 1.00 98.31 88 LEU A CA 1
ATOM 710 C C . LEU A 1 88 ? 1.685 2.434 10.053 1.00 98.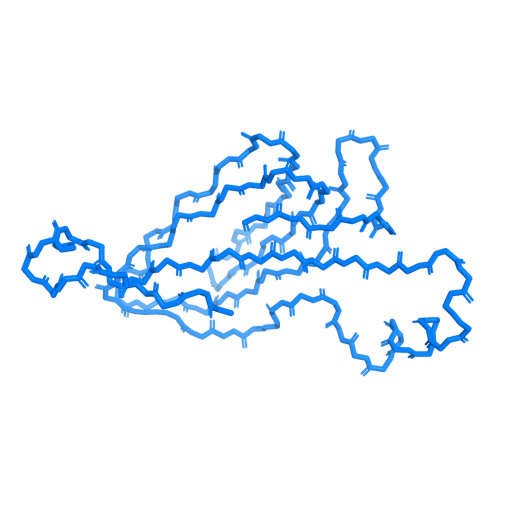31 88 LEU A C 1
ATOM 712 O O . LEU A 1 88 ? 2.374 1.503 10.471 1.00 98.31 88 LEU A O 1
ATOM 716 N N . HIS A 1 89 ? 1.570 2.730 8.764 1.00 98.38 89 HIS A N 1
ATOM 717 C CA . HIS A 1 89 ? 2.263 1.973 7.726 1.00 98.38 89 HIS A CA 1
ATOM 718 C C . HIS A 1 89 ? 2.709 2.852 6.566 1.00 98.38 89 HIS A C 1
ATOM 720 O O . HIS A 1 89 ? 2.277 3.994 6.438 1.00 98.38 89 HIS A O 1
ATOM 726 N N . GLU A 1 90 ? 3.587 2.324 5.730 1.00 97.62 90 GLU A N 1
ATOM 727 C CA . GLU A 1 90 ? 3.985 2.929 4.464 1.00 97.62 90 GLU A CA 1
ATOM 728 C C . GLU A 1 90 ? 3.949 1.876 3.359 1.00 97.62 90 GLU A C 1
ATOM 730 O O . GLU A 1 90 ? 4.277 0.711 3.589 1.00 97.62 90 GLU A O 1
ATOM 735 N N . VAL A 1 91 ? 3.585 2.309 2.155 1.00 95.62 91 VAL A N 1
ATOM 736 C CA . VAL A 1 91 ? 3.546 1.480 0.949 1.00 95.62 91 VAL A CA 1
ATOM 737 C C . VAL A 1 91 ? 4.397 2.179 -0.098 1.00 95.62 91 VAL A C 1
ATOM 739 O O . VAL A 1 91 ? 3.940 3.043 -0.844 1.00 95.62 91 VAL A O 1
ATOM 742 N N . MET A 1 92 ? 5.682 1.856 -0.091 1.00 94.00 92 MET A N 1
ATOM 743 C CA . MET A 1 92 ? 6.685 2.453 -0.966 1.00 94.00 92 MET A CA 1
ATOM 744 C C . MET A 1 92 ? 6.828 1.636 -2.243 1.00 94.00 92 MET A C 1
ATOM 746 O O . MET A 1 92 ? 6.383 0.491 -2.305 1.00 94.00 92 MET A O 1
ATOM 750 N N . TRP A 1 93 ? 7.470 2.187 -3.264 1.00 91.19 93 TRP A N 1
ATOM 751 C CA . TRP A 1 93 ? 7.797 1.391 -4.440 1.00 91.19 93 TRP A CA 1
ATOM 752 C C . TRP A 1 93 ? 8.922 0.417 -4.105 1.00 91.19 93 TRP A C 1
ATOM 754 O O . TRP A 1 93 ? 9.880 0.749 -3.397 1.00 91.19 93 TRP A O 1
ATOM 764 N N . GLY A 1 94 ? 8.751 -0.815 -4.562 1.00 90.56 94 GLY A N 1
ATOM 765 C CA . GLY A 1 94 ? 9.627 -1.941 -4.280 1.00 90.56 94 GLY A CA 1
ATOM 766 C C . GLY A 1 94 ? 10.130 -2.602 -5.560 1.00 90.56 94 GLY A C 1
ATOM 767 O O . GLY A 1 94 ? 9.755 -2.196 -6.659 1.00 90.56 94 GLY A O 1
ATOM 768 N N . PRO A 1 95 ? 10.994 -3.616 -5.427 1.00 90.44 95 PRO A N 1
ATOM 769 C CA . PRO A 1 95 ? 11.396 -4.439 -6.557 1.00 90.44 95 PRO A CA 1
ATOM 770 C C . PRO A 1 95 ? 10.218 -5.273 -7.080 1.0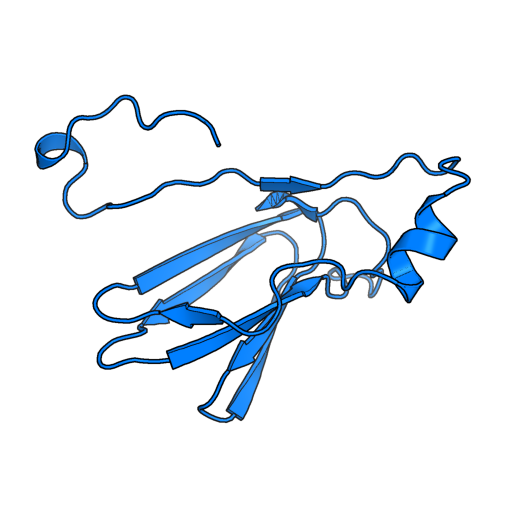0 90.44 95 PRO A C 1
ATOM 772 O O . PRO A 1 95 ? 9.416 -5.778 -6.293 1.00 90.44 95 PRO A O 1
ATOM 775 N N . ASP A 1 96 ? 10.138 -5.446 -8.397 1.00 90.00 96 ASP A N 1
ATOM 776 C CA . ASP A 1 96 ? 9.316 -6.483 -9.026 1.00 90.00 96 ASP A CA 1
ATOM 777 C C . ASP A 1 96 ? 9.916 -7.892 -8.797 1.00 90.00 96 ASP A C 1
ATOM 779 O O . ASP A 1 96 ? 10.927 -8.061 -8.105 1.00 90.00 96 ASP A O 1
ATOM 783 N N . ARG A 1 97 ? 9.309 -8.933 -9.387 1.00 88.31 97 ARG A N 1
ATOM 784 C CA . ARG A 1 97 ? 9.792 -10.324 -9.242 1.00 88.31 97 ARG A CA 1
ATOM 785 C C . ARG A 1 97 ? 11.191 -10.565 -9.804 1.00 88.31 97 ARG A C 1
ATOM 787 O O . ARG A 1 97 ? 11.841 -11.526 -9.399 1.00 88.31 97 ARG A O 1
ATOM 794 N N . GLU A 1 98 ? 11.637 -9.734 -10.735 1.00 87.75 98 GLU A N 1
ATOM 795 C CA . GLU A 1 98 ? 12.964 -9.816 -11.344 1.00 87.75 98 GLU A CA 1
ATOM 796 C C . GLU A 1 98 ? 13.993 -8.969 -10.577 1.00 87.75 98 GLU A C 1
ATOM 798 O O . GLU A 1 98 ? 15.190 -9.042 -10.853 1.00 87.75 98 GLU A O 1
ATOM 803 N N . GLY A 1 99 ? 13.549 -8.207 -9.571 1.00 85.00 99 GLY A N 1
ATOM 804 C CA . GLY A 1 99 ? 14.386 -7.335 -8.757 1.00 85.00 99 GLY A CA 1
ATOM 805 C C . GLY A 1 99 ? 14.460 -5.891 -9.260 1.00 85.00 99 GLY A C 1
ATOM 806 O O . GLY A 1 99 ? 15.211 -5.099 -8.686 1.00 85.00 99 GLY A O 1
ATOM 807 N N . ASN A 1 100 ? 13.704 -5.514 -10.297 1.00 82.56 100 ASN A N 1
ATOM 808 C CA . ASN A 1 100 ? 13.727 -4.158 -10.840 1.00 82.56 100 ASN A CA 1
ATOM 809 C C . ASN A 1 100 ? 12.835 -3.232 -10.007 1.00 82.56 100 ASN A C 1
ATOM 811 O O . ASN A 1 100 ? 11.652 -3.498 -9.821 1.00 82.56 100 ASN A O 1
ATOM 815 N N . ALA A 1 101 ? 13.378 -2.105 -9.545 1.00 75.31 101 ALA A N 1
ATOM 816 C CA . ALA A 1 101 ? 12.633 -1.110 -8.761 1.00 75.31 101 ALA A CA 1
ATOM 817 C C . ALA A 1 101 ? 12.208 0.130 -9.574 1.00 75.31 101 ALA A C 1
ATOM 819 O O . ALA A 1 101 ? 11.580 1.036 -9.036 1.00 75.31 101 ALA A O 1
ATOM 820 N N . ASP A 1 102 ? 12.556 0.183 -10.865 1.00 70.00 102 ASP A N 1
ATOM 821 C CA . ASP A 1 102 ? 12.459 1.396 -11.694 1.00 70.00 102 ASP A CA 1
ATOM 822 C C . ASP A 1 102 ? 11.326 1.323 -12.744 1.00 70.00 102 ASP A C 1
ATOM 824 O O . ASP A 1 102 ? 11.228 2.187 -13.625 1.00 70.00 102 ASP A O 1
ATOM 828 N N . GLY A 1 103 ? 10.478 0.294 -12.660 1.00 71.12 103 GLY A N 1
ATOM 829 C CA . GLY A 1 103 ? 9.402 0.006 -13.610 1.00 71.12 103 GLY A CA 1
ATOM 830 C C . GLY A 1 103 ? 8.092 0.759 -13.356 1.00 71.12 103 GLY A C 1
ATOM 831 O O . GLY A 1 103 ? 7.935 1.484 -12.377 1.00 71.12 103 GLY A O 1
ATOM 832 N N . ASP A 1 104 ? 7.133 0.567 -14.266 1.00 84.00 104 ASP A N 1
ATOM 833 C CA . ASP A 1 104 ? 5.743 0.991 -14.065 1.00 84.00 104 ASP A CA 1
ATOM 834 C C . ASP A 1 104 ? 5.156 0.279 -12.841 1.00 84.00 104 ASP A C 1
ATOM 836 O O . ASP A 1 104 ? 5.212 -0.949 -12.774 1.00 84.00 104 ASP A O 1
ATOM 840 N N . VAL A 1 105 ? 4.517 1.024 -11.939 1.00 86.75 105 VAL A N 1
ATOM 841 C CA . VAL A 1 105 ? 3.799 0.460 -10.791 1.00 86.75 105 VAL A CA 1
ATOM 842 C C . VAL A 1 105 ? 2.300 0.651 -10.988 1.00 86.75 105 VAL A C 1
ATOM 844 O O . VAL A 1 105 ? 1.820 1.772 -11.177 1.00 86.75 105 VAL A O 1
ATOM 847 N N . GLN A 1 106 ? 1.546 -0.440 -10.937 1.00 89.69 106 GLN A N 1
ATOM 848 C CA . GLN A 1 106 ? 0.094 -0.441 -11.055 1.00 89.69 106 GLN A CA 1
ATOM 849 C C . GLN A 1 106 ? -0.524 -1.360 -10.008 1.00 89.69 106 GLN A C 1
ATOM 851 O O . GLN A 1 106 ? -0.077 -2.496 -9.856 1.00 89.69 106 GLN A O 1
ATOM 856 N N . TRP A 1 107 ? -1.554 -0.872 -9.322 1.00 86.44 107 TRP A N 1
ATOM 857 C CA . TRP A 1 107 ? -2.323 -1.609 -8.323 1.00 86.44 107 TRP A CA 1
ATOM 858 C C . TRP A 1 107 ? -3.748 -1.052 -8.179 1.00 86.44 107 TRP A C 1
ATOM 860 O O . TRP A 1 107 ? -4.050 0.017 -8.776 1.00 86.44 107 TRP A O 1
#

InterPro domains:
  IPR003829 Pirin, N-terminal domain [PF02678] (9-93)
  IPR011051 RmlC-like cupin domain superfamily [SSF51182] (22-94)
  IPR012093 Pirin [PTHR13903] (8-96)
  IPR014710 RmlC-like jelly roll fold [G3DSA:2.60.120.10] (1-107)

pLDDT: mean 89.28, std 9.81, range [48.16, 98.38]

Secondary structure (DSSP, 8-state):
-PPP-S-HHHHTT-------EE---TT-SSHHHHHHHS-SEEEEEEE-SSEEEEE-SBS-EEEEETT--EEEE-TT-EEEEE-TT-EEEEEEE---TTS-SSS-EE-

Foldseek 3Di:
DPDDPDDPVRCPPPDDDDKDKDADDPPPPCVVVCVVVPFAFFPKDKDEDDKDKDAWQAAKKWKAKPVGDTDIDAHGDIDIGDQYHMIIMTIGQFGHPVRDRRGMTID

Sequence (107 aa):
VAPMMLDAQEADPFVLLVHHRHRFDFWDPIRPIFRVLLPEGFPAHPHRGFETVTMTLKGGLRHRDSFGTKQDYADGDVQWLTAGRGMLHEVMWGPDREGNADGDVQW

Mean predicted aligned error: 4.95 Å

Organism: NCBI:txid73025